Protein AF-A0A7V9GRR6-F1 (afdb_monomer)

Solvent-accessible surface area (backbone atoms only — not comparable to full-atom values): 5306 Å² total; per-residue (Å²): 61,35,46,94,48,97,76,82,37,50,62,49,40,49,66,96,78,74,77,86,54,96,57,49,37,82,77,50,69,56,96,91,39,77,36,34,32,39,56,89,52,52,71,80,49,63,75,40,46,76,46,77,47,79,42,86,27,82,81,53,85,61,96,28,58,48,26,84,71,27,25,40,61,42,58,47,76,41,75,62,72,83,82,85,127

Secondary structure (DSSP, 8-state):
-B---TTTT--B---TT----TTEEEEEEETTEEEEEETTTGGGGTTEEEEEEEEE-TT---SSGGGGGTEEEEEEEEE------

Sequence (85 aa):
MIGNGCCDSTAPFLFSRHMRGPNEEHVGEVAGVPVLLDSQLVPLFGGHEVVIDAKPDPGGDSFSCESELGLRLSLSRLPLVDVKK

Foldseek 3Di:
DQDPDPPNSFFDAADPDDDDDPQWDFDDDDPNHTDIDGVVCVVVLPQWDKDKDKAAQQPDDDPGPCVVVRIGIGIDTHGPDPPDD

Nearest PDB structures (foldseek):
  3hc2-assembly1_A-2  TM=3.061E-01  e=4.174E+00  Gallus gallus
  3r18-assembly1_A-2  TM=3.034E-01  e=5.043E+00  Gallus gallus
  2a9b-assembly1_A  TM=2.823E-01  e=5.043E+00  Gallus gallus

pLDDT: mean 84.44, std 13.01, range [40.03, 96.25]

Mean predicted aligned error: 5.8 Å

Structure (mmCIF, N/CA/C/O backbone):
data_AF-A0A7V9GRR6-F1
#
_entry.id   AF-A0A7V9GRR6-F1
#
loop_
_atom_site.group_PDB
_atom_site.id
_atom_site.type_symbol
_atom_site.label_atom_id
_atom_site.label_alt_id
_atom_site.label_comp_id
_atom_site.label_asym_id
_atom_site.label_entity_id
_atom_site.label_seq_id
_atom_site.pdbx_PDB_ins_code
_atom_site.Cartn_x
_atom_site.Cartn_y
_atom_site.Cartn_z
_atom_site.occupancy
_atom_site.B_iso_or_equiv
_atom_site.auth_seq_id
_atom_site.auth_comp_id
_atom_site.auth_asym_id
_atom_site.auth_atom_id
_atom_site.pdbx_PDB_model_num
ATOM 1 N N . MET A 1 1 ? 4.163 -2.315 3.849 1.00 73.12 1 MET A N 1
ATOM 2 C CA . MET A 1 1 ? 4.128 -1.191 4.801 1.00 73.12 1 MET A CA 1
ATOM 3 C C . MET A 1 1 ? 3.329 -0.063 4.185 1.00 73.12 1 MET A C 1
ATOM 5 O O . MET A 1 1 ? 3.544 0.270 3.026 1.00 73.12 1 MET A O 1
ATOM 9 N N . ILE A 1 2 ? 2.382 0.478 4.935 1.00 76.19 2 ILE A N 1
ATOM 10 C CA . ILE A 1 2 ? 1.678 1.713 4.596 1.00 76.19 2 ILE A CA 1
ATOM 11 C C . ILE A 1 2 ? 2.260 2.772 5.533 1.00 76.19 2 ILE A C 1
ATOM 13 O O . ILE A 1 2 ? 2.198 2.618 6.752 1.00 76.19 2 ILE A O 1
ATOM 17 N N . GLY A 1 3 ? 2.930 3.770 4.964 1.00 65.25 3 GLY A N 1
ATOM 18 C CA . GLY A 1 3 ? 3.774 4.697 5.714 1.00 65.25 3 GLY A CA 1
ATOM 19 C C . GLY A 1 3 ? 3.369 6.151 5.541 1.00 65.25 3 GLY A C 1
ATOM 20 O O . GLY A 1 3 ? 2.608 6.503 4.644 1.00 65.25 3 GLY A O 1
ATOM 21 N N . ASN A 1 4 ? 3.962 6.994 6.381 1.00 58.28 4 ASN A N 1
ATOM 22 C CA . ASN A 1 4 ? 3.580 8.383 6.655 1.00 58.28 4 ASN A CA 1
ATOM 23 C C . ASN A 1 4 ? 4.031 9.362 5.536 1.00 58.28 4 ASN A C 1
ATOM 25 O O . ASN A 1 4 ? 4.388 10.509 5.801 1.00 58.28 4 ASN A O 1
ATOM 29 N N . GLY A 1 5 ? 4.128 8.891 4.287 1.00 56.06 5 GLY A N 1
ATOM 30 C CA . GLY A 1 5 ? 4.692 9.633 3.154 1.00 56.06 5 GLY A CA 1
ATOM 31 C C . GLY A 1 5 ? 3.831 10.816 2.691 1.00 56.06 5 GLY A C 1
ATOM 32 O O . GLY A 1 5 ? 2.621 10.849 2.917 1.00 56.06 5 GLY A O 1
ATOM 33 N N . CYS A 1 6 ? 4.455 11.775 1.989 1.00 51.12 6 CYS A N 1
ATOM 34 C CA . CYS A 1 6 ? 3.871 13.087 1.659 1.00 51.12 6 CYS A CA 1
ATOM 35 C C . CYS A 1 6 ? 2.660 13.073 0.701 1.00 51.12 6 CYS A C 1
ATOM 37 O O . CYS A 1 6 ? 2.035 14.112 0.517 1.00 51.12 6 CYS A O 1
ATOM 39 N N . CYS A 1 7 ? 2.308 11.923 0.120 1.00 50.44 7 CYS A N 1
ATOM 40 C CA . CYS A 1 7 ? 1.177 11.759 -0.802 1.00 50.44 7 CYS A CA 1
ATOM 41 C C . CYS A 1 7 ? -0.047 11.136 -0.100 1.00 50.44 7 CYS A C 1
ATOM 43 O O . CYS A 1 7 ? -0.541 10.090 -0.516 1.00 50.44 7 CYS A O 1
ATOM 45 N N . ASP A 1 8 ? -0.492 11.732 1.007 1.00 54.59 8 ASP A N 1
ATOM 46 C CA . ASP A 1 8 ? -1.612 11.261 1.845 1.00 54.59 8 ASP A CA 1
ATOM 47 C C . ASP A 1 8 ? -1.410 9.893 2.526 1.00 54.59 8 ASP A C 1
ATOM 49 O O . ASP A 1 8 ? -2.364 9.310 3.039 1.00 54.59 8 ASP A O 1
ATOM 53 N N . SER A 1 9 ? -0.176 9.370 2.576 1.00 54.03 9 SER A N 1
ATOM 54 C CA . SER A 1 9 ? 0.151 8.101 3.261 1.00 54.03 9 SER A CA 1
ATOM 55 C C . SER A 1 9 ? -0.648 6.876 2.774 1.00 54.03 9 SER A C 1
ATOM 57 O O . SER A 1 9 ? -0.893 5.941 3.534 1.00 54.03 9 SER A O 1
ATOM 59 N N . THR A 1 10 ? -1.083 6.865 1.506 1.00 61.75 10 THR A N 1
ATOM 60 C CA . THR A 1 10 ? -1.981 5.816 0.978 1.00 61.75 10 THR A CA 1
ATOM 61 C C . THR A 1 10 ? -1.309 4.775 0.091 1.00 61.75 10 THR A C 1
ATOM 63 O O . THR A 1 10 ? -1.837 3.677 -0.026 1.00 61.75 10 THR A O 1
ATOM 66 N N . ALA A 1 11 ? -0.163 5.056 -0.533 1.00 75.06 11 ALA A N 1
ATOM 67 C CA . ALA A 1 11 ? 0.483 4.075 -1.404 1.00 75.06 11 ALA A CA 1
ATOM 68 C C . ALA A 1 11 ? 1.209 3.001 -0.566 1.00 75.06 11 ALA A C 1
ATOM 70 O O . ALA A 1 11 ? 2.120 3.343 0.194 1.00 75.06 11 ALA A O 1
ATOM 71 N N . PRO A 1 12 ? 0.826 1.717 -0.675 1.00 88.38 12 PRO A N 1
ATOM 72 C CA . PRO A 1 12 ? 1.482 0.646 0.058 1.00 88.38 12 PRO A CA 1
ATOM 73 C C . PRO A 1 12 ? 2.827 0.308 -0.600 1.00 88.38 12 PRO A C 1
ATOM 75 O O . PRO A 1 12 ? 2.929 0.255 -1.823 1.00 88.38 12 PRO A O 1
ATOM 78 N N . PHE A 1 13 ? 3.838 0.044 0.224 1.00 90.75 13 PHE A N 1
ATOM 79 C CA . PHE A 1 13 ? 5.156 -0.426 -0.200 1.00 90.75 13 PHE A CA 1
ATOM 80 C C . PHE A 1 13 ? 5.363 -1.895 0.175 1.00 90.75 13 PHE A C 1
ATOM 82 O O . PHE A 1 13 ? 5.099 -2.305 1.312 1.00 90.75 13 PHE A O 1
ATOM 89 N N . LEU A 1 14 ? 5.867 -2.681 -0.768 1.00 92.88 14 LEU A N 1
ATOM 90 C CA . LEU A 1 14 ? 6.272 -4.066 -0.600 1.00 92.88 14 LEU A CA 1
ATOM 91 C C . LEU A 1 14 ? 7.785 -4.147 -0.404 1.00 92.88 14 LEU A C 1
ATOM 93 O O . LEU A 1 14 ? 8.563 -3.569 -1.157 1.00 92.88 14 LEU A O 1
ATOM 97 N N . PHE A 1 15 ? 8.190 -4.927 0.590 1.00 92.75 15 PHE A N 1
ATOM 98 C CA . PHE A 1 15 ? 9.585 -5.157 0.934 1.00 92.75 15 PHE A CA 1
ATOM 99 C C . PHE A 1 15 ? 9.815 -6.659 1.107 1.00 92.75 15 PHE A C 1
ATOM 101 O O . PHE A 1 15 ? 9.026 -7.331 1.769 1.00 92.75 15 PHE A O 1
ATOM 108 N N . SER A 1 16 ? 10.913 -7.189 0.568 1.00 89.38 16 SER A N 1
ATOM 109 C CA . SER A 1 16 ? 11.232 -8.624 0.649 1.00 89.38 16 SER A CA 1
ATOM 110 C C . SER A 1 16 ? 11.715 -9.077 2.034 1.00 89.38 16 SER A C 1
ATOM 112 O O . SER A 1 16 ? 11.605 -10.256 2.371 1.00 89.38 16 SER A O 1
ATOM 114 N N . ARG A 1 17 ? 12.266 -8.158 2.842 1.00 88.62 17 ARG A N 1
ATOM 115 C CA . ARG A 1 17 ? 12.831 -8.425 4.180 1.00 88.62 17 ARG A CA 1
ATOM 116 C C . ARG A 1 17 ? 12.663 -7.237 5.127 1.00 88.62 17 ARG A C 1
ATOM 118 O O . ARG A 1 17 ? 13.629 -6.757 5.717 1.00 88.62 17 ARG A O 1
ATOM 125 N N . HIS A 1 18 ? 11.438 -6.732 5.239 1.00 90.38 18 HIS A N 1
ATOM 126 C CA . HIS A 1 18 ? 11.155 -5.620 6.146 1.00 90.38 18 HIS A CA 1
ATOM 127 C C . HIS A 1 18 ? 11.424 -6.011 7.598 1.00 90.38 18 HIS A C 1
ATOM 129 O O . HIS A 1 18 ? 10.899 -7.014 8.084 1.00 90.38 18 HIS A O 1
ATOM 135 N N . MET A 1 19 ? 12.206 -5.198 8.302 1.00 88.62 19 MET A N 1
ATOM 136 C CA . MET A 1 19 ? 12.341 -5.313 9.749 1.00 88.62 19 MET A CA 1
ATOM 137 C C . MET A 1 19 ? 11.326 -4.390 10.401 1.00 88.62 19 MET A C 1
ATOM 139 O O . MET A 1 19 ? 11.415 -3.173 10.253 1.00 88.62 19 MET A O 1
ATOM 143 N N . ARG A 1 20 ? 10.373 -4.985 11.123 1.00 87.75 20 ARG A N 1
ATOM 144 C CA . ARG A 1 20 ? 9.310 -4.241 11.794 1.00 87.75 20 ARG A CA 1
ATOM 145 C C . ARG A 1 20 ? 9.898 -3.262 12.815 1.00 87.75 20 ARG A C 1
ATOM 147 O O . ARG A 1 20 ? 10.635 -3.667 13.715 1.00 87.75 20 ARG A O 1
ATOM 154 N N . GLY A 1 21 ? 9.545 -1.990 12.678 1.00 88.12 21 GLY A N 1
ATOM 155 C CA . GLY A 1 21 ? 9.862 -0.934 13.631 1.00 88.12 21 GLY A CA 1
ATOM 156 C C . GLY A 1 21 ? 8.976 -0.990 14.885 1.00 88.12 21 GLY A C 1
ATOM 157 O O . GLY A 1 21 ? 7.917 -1.618 14.878 1.00 88.12 21 GLY A O 1
ATOM 158 N N . PRO A 1 22 ? 9.364 -0.301 15.972 1.00 90.44 22 PRO A N 1
ATOM 159 C CA . PRO A 1 22 ? 8.645 -0.353 17.250 1.00 90.44 22 PRO A CA 1
ATOM 160 C C . PRO A 1 22 ? 7.217 0.211 17.186 1.00 90.44 22 PRO A C 1
ATOM 162 O O . PRO A 1 22 ? 6.379 -0.185 17.988 1.00 90.44 22 PRO A O 1
ATOM 165 N N . ASN A 1 23 ? 6.941 1.104 16.231 1.00 90.31 23 ASN A N 1
ATOM 166 C CA . ASN A 1 23 ? 5.649 1.778 16.083 1.00 90.31 23 ASN A CA 1
ATOM 167 C C . ASN A 1 23 ? 4.797 1.212 14.942 1.00 90.31 23 ASN A C 1
ATOM 169 O O . ASN A 1 23 ? 3.734 1.746 14.655 1.00 90.31 23 ASN A O 1
ATOM 173 N N . GLU A 1 24 ? 5.247 0.157 14.268 1.00 91.38 24 GLU A N 1
ATOM 174 C CA . GLU A 1 24 ? 4.449 -0.486 13.227 1.00 91.38 24 GLU A CA 1
ATOM 175 C C . GLU A 1 24 ? 3.544 -1.543 13.853 1.00 91.38 24 GLU A C 1
ATOM 1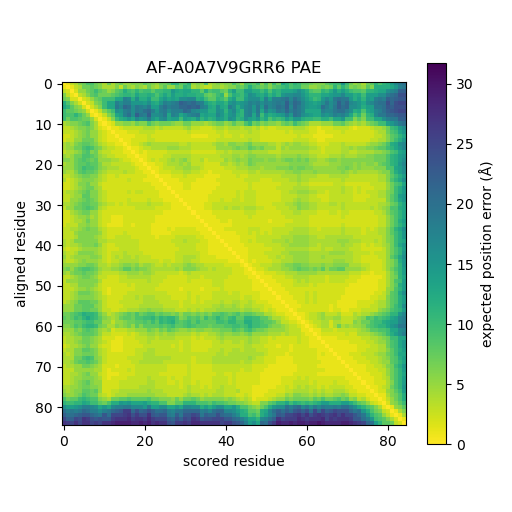77 O O . GLU A 1 24 ? 3.973 -2.288 14.733 1.00 91.38 24 GLU A O 1
ATOM 182 N N . GLU A 1 25 ? 2.314 -1.663 13.374 1.00 92.25 25 GLU A N 1
ATOM 183 C CA . GLU A 1 25 ? 1.320 -2.659 13.757 1.00 92.25 25 GLU A CA 1
ATOM 184 C C . GLU A 1 25 ? 1.023 -3.607 12.601 1.00 92.25 25 GLU A C 1
ATOM 186 O O . GLU A 1 25 ? 0.969 -3.201 11.442 1.00 92.25 25 GLU A O 1
ATOM 191 N N . HIS A 1 26 ? 0.827 -4.886 12.922 1.00 93.94 26 HIS A N 1
ATOM 192 C CA . HIS A 1 26 ? 0.336 -5.869 11.963 1.00 93.94 26 H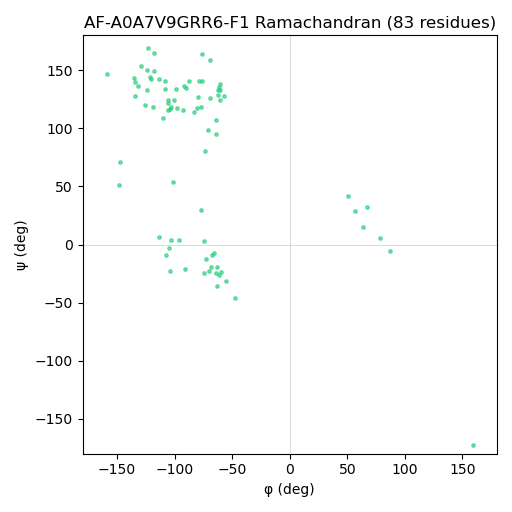IS A CA 1
ATOM 193 C C . HIS A 1 26 ? -1.185 -5.775 11.902 1.00 93.94 26 HIS A C 1
ATOM 195 O O . HIS A 1 26 ? -1.855 -6.065 12.891 1.00 93.94 26 HIS A O 1
ATOM 201 N N . VAL A 1 27 ? -1.709 -5.359 10.750 1.00 92.38 27 VAL A N 1
ATOM 202 C CA . VAL A 1 27 ? -3.139 -5.051 10.573 1.00 92.38 27 VAL A CA 1
ATOM 203 C C . VAL A 1 27 ? -3.882 -6.090 9.737 1.00 92.38 27 VAL A C 1
ATOM 205 O O . VAL A 1 27 ? -5.106 -6.054 9.657 1.00 92.38 27 VAL A O 1
ATOM 208 N N . GLY A 1 28 ? -3.162 -7.028 9.125 1.00 92.31 28 GLY A N 1
ATOM 209 C CA . GLY A 1 28 ? -3.744 -8.099 8.330 1.00 92.31 28 GLY A CA 1
ATOM 210 C C . GLY A 1 28 ? -2.742 -8.699 7.357 1.00 92.31 28 GLY A C 1
ATOM 211 O O . GLY A 1 28 ? -1.562 -8.359 7.365 1.00 92.31 28 GLY A O 1
ATOM 212 N N . GLU A 1 29 ? -3.233 -9.569 6.485 1.00 94.19 29 GLU A N 1
ATOM 213 C CA . GLU A 1 29 ? -2.423 -10.308 5.525 1.00 94.19 29 GLU A CA 1
ATOM 214 C C . GLU A 1 29 ? -3.086 -10.271 4.146 1.00 94.19 29 GLU A C 1
ATOM 216 O O . GLU A 1 29 ? -4.306 -10.388 4.033 1.00 94.19 29 GLU A O 1
ATOM 221 N N . VAL A 1 30 ? -2.281 -10.122 3.093 1.00 91.88 30 VAL A N 1
ATOM 222 C CA . VAL A 1 30 ? -2.733 -10.220 1.700 1.00 91.88 30 VAL A CA 1
ATOM 223 C C . VAL A 1 30 ? -1.860 -11.244 0.993 1.00 91.88 30 VAL A C 1
ATOM 225 O O . VAL A 1 30 ? -0.645 -11.083 0.925 1.00 91.88 30 VAL A O 1
ATOM 228 N N . ALA A 1 31 ? -2.478 -12.304 0.470 1.00 89.94 31 ALA A N 1
ATOM 229 C CA . ALA A 1 31 ? -1.798 -13.361 -0.282 1.00 89.94 31 ALA A CA 1
ATOM 230 C C . ALA A 1 31 ? -0.552 -13.951 0.425 1.00 89.94 31 ALA A C 1
ATOM 232 O O . ALA A 1 31 ? 0.473 -14.177 -0.217 1.00 89.94 31 ALA A O 1
ATOM 233 N N . GLY A 1 32 ? -0.608 -14.191 1.742 1.00 92.25 32 GLY A N 1
ATOM 234 C CA 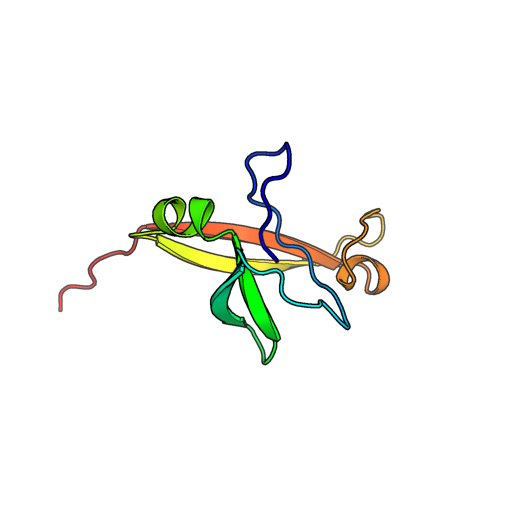. GLY A 1 32 ? 0.544 -14.708 2.494 1.00 92.25 32 GLY A CA 1
ATOM 235 C C . GLY A 1 32 ? 1.508 -13.637 3.012 1.00 92.25 32 GLY A C 1
ATOM 236 O O . GLY A 1 32 ? 2.469 -13.970 3.704 1.00 92.25 32 GLY A O 1
ATOM 237 N N . VAL A 1 33 ? 1.301 -12.362 2.660 1.00 92.81 33 VAL A N 1
ATOM 238 C CA . VAL A 1 33 ? 2.223 -11.262 2.971 1.00 92.81 33 VAL A CA 1
ATOM 239 C C . VAL A 1 33 ? 1.656 -10.378 4.089 1.00 92.81 33 VAL A C 1
ATOM 241 O O . VAL A 1 33 ? 0.559 -9.831 3.930 1.00 92.81 33 VAL A O 1
ATOM 244 N N . PRO A 1 34 ? 2.394 -10.176 5.199 1.00 94.44 34 PRO A N 1
ATOM 245 C CA . PRO A 1 34 ? 1.966 -9.298 6.283 1.00 94.44 34 PRO A CA 1
ATOM 246 C C . PRO A 1 34 ? 1.823 -7.841 5.839 1.00 94.44 34 PRO A C 1
ATOM 248 O O . PRO A 1 34 ? 2.735 -7.251 5.248 1.00 94.44 34 PRO A O 1
ATOM 251 N N . VAL A 1 35 ? 0.705 -7.224 6.208 1.00 93.00 35 VAL A N 1
ATOM 252 C CA . VAL A 1 35 ? 0.461 -5.793 6.039 1.00 93.00 35 VAL A CA 1
ATOM 253 C C . VAL A 1 35 ? 0.760 -5.091 7.355 1.00 93.00 35 VAL A C 1
ATOM 255 O O . VAL A 1 35 ? 0.125 -5.334 8.382 1.00 93.00 35 VAL A O 1
ATOM 258 N N . LEU A 1 36 ? 1.754 -4.209 7.307 1.00 93.25 36 LEU A N 1
ATOM 259 C CA . LEU A 1 36 ? 2.170 -3.383 8.433 1.00 93.25 36 LEU A CA 1
ATOM 260 C C . LEU A 1 36 ? 1.773 -1.925 8.199 1.00 93.25 36 LEU A C 1
ATOM 262 O O . LEU A 1 36 ? 1.918 -1.424 7.077 1.00 93.25 36 LEU A O 1
ATOM 266 N N . LEU A 1 37 ? 1.323 -1.259 9.255 1.00 90.56 37 LEU A N 1
ATOM 267 C CA . LEU A 1 37 ? 0.903 0.141 9.258 1.00 90.56 37 LEU A CA 1
ATOM 268 C C . LEU A 1 37 ? 1.488 0.845 10.487 1.00 90.56 37 LEU A C 1
ATOM 270 O O . LEU A 1 37 ? 1.577 0.235 11.546 1.00 90.56 37 LEU A O 1
ATOM 274 N N . ASP A 1 38 ? 1.883 2.111 10.375 1.00 88.94 38 ASP A N 1
ATOM 275 C CA . ASP A 1 38 ? 2.243 2.913 11.553 1.00 88.94 38 ASP A CA 1
ATOM 276 C C . ASP A 1 38 ? 1.037 3.024 12.509 1.00 88.94 38 ASP A C 1
ATOM 278 O O . ASP A 1 38 ? -0.085 3.302 12.075 1.00 88.94 38 ASP A O 1
ATOM 282 N N . SER A 1 39 ? 1.249 2.797 13.807 1.00 89.81 39 SER A N 1
ATOM 283 C CA . SER A 1 39 ? 0.193 2.786 14.829 1.00 89.81 39 SER A CA 1
ATOM 284 C C . SER A 1 39 ? -0.624 4.079 14.862 1.00 89.81 39 SER A C 1
ATOM 286 O O . SER A 1 39 ? -1.829 4.049 15.116 1.00 89.81 39 SER A O 1
ATOM 288 N N . GLN A 1 40 ? -0.013 5.221 14.527 1.00 87.38 40 GLN A N 1
ATOM 289 C CA . GLN A 1 40 ? -0.700 6.512 14.471 1.00 87.38 40 GLN A CA 1
ATOM 290 C C . GLN A 1 40 ? -1.683 6.605 13.297 1.00 87.38 40 GLN A C 1
ATOM 292 O O . GLN A 1 40 ? -2.622 7.402 13.342 1.00 87.38 40 GLN A O 1
ATOM 297 N N . LEU A 1 41 ? -1.486 5.795 12.253 1.00 86.25 41 LEU A N 1
ATOM 298 C CA . LEU A 1 41 ? -2.339 5.760 11.069 1.00 86.25 41 LEU A CA 1
ATOM 299 C C . LEU A 1 41 ? -3.476 4.744 11.190 1.00 86.25 41 LEU A C 1
ATOM 301 O O . LEU A 1 41 ? -4.479 4.912 10.502 1.00 86.25 41 LEU A O 1
ATOM 305 N N . VAL A 1 42 ? -3.375 3.735 12.066 1.00 88.38 42 VAL A N 1
ATOM 306 C CA . VAL A 1 42 ? -4.410 2.694 12.257 1.00 88.38 42 VAL A CA 1
ATOM 307 C C . VAL A 1 42 ? -5.825 3.278 12.401 1.00 88.38 42 VAL A C 1
ATOM 309 O O . VAL A 1 42 ? -6.723 2.819 11.687 1.00 88.38 42 VAL A O 1
ATOM 312 N N . PRO A 1 43 ? -6.066 4.334 13.209 1.00 89.06 43 PRO A N 1
ATOM 313 C CA . PRO A 1 43 ? -7.404 4.911 13.340 1.00 89.06 43 PRO A CA 1
ATOM 314 C C . PRO A 1 43 ? -7.985 5.473 12.032 1.00 89.06 43 PRO A C 1
ATOM 316 O O . PRO A 1 43 ? -9.203 5.499 11.878 1.00 89.06 43 PRO A O 1
ATOM 319 N N . LEU A 1 44 ? -7.147 5.885 11.069 1.00 85.38 44 LEU A N 1
ATOM 320 C CA . LEU A 1 44 ? -7.581 6.452 9.780 1.00 85.38 44 LEU A CA 1
ATOM 321 C C . LEU A 1 44 ? -8.178 5.414 8.819 1.00 85.38 44 LEU A C 1
ATOM 323 O O . LEU A 1 44 ? -8.752 5.784 7.790 1.00 85.38 44 LEU A O 1
ATOM 327 N N . PHE A 1 45 ? -8.017 4.127 9.127 1.00 85.56 45 PHE A N 1
ATOM 328 C CA . PHE A 1 45 ? -8.573 3.016 8.355 1.00 85.56 45 PHE A CA 1
ATOM 329 C C . PHE A 1 45 ? -9.787 2.375 9.045 1.00 85.56 45 PHE A C 1
ATOM 331 O O . PHE A 1 45 ? -10.424 1.495 8.469 1.00 85.56 45 PHE A O 1
ATOM 338 N N . GLY A 1 46 ? -10.149 2.827 10.251 1.00 87.19 46 GLY A N 1
ATOM 339 C CA . GLY A 1 46 ? -11.330 2.340 10.960 1.00 87.19 46 GLY A CA 1
ATOM 340 C C . GLY A 1 46 ? -12.620 2.590 10.172 1.00 87.19 46 GLY A C 1
ATOM 341 O O . GLY A 1 46 ? -12.804 3.656 9.592 1.00 87.19 46 GLY A O 1
ATOM 342 N N . GLY A 1 47 ? -13.523 1.607 10.148 1.00 86.94 47 GLY A N 1
ATOM 343 C CA . GLY A 1 47 ? -14.795 1.715 9.418 1.00 86.94 47 GLY A CA 1
ATOM 344 C C . GLY A 1 47 ? -14.689 1.494 7.904 1.00 86.94 47 GLY A C 1
ATOM 345 O O . GLY A 1 47 ? -15.691 1.637 7.198 1.00 86.94 47 GLY A O 1
ATOM 346 N N . HIS A 1 48 ? -13.507 1.123 7.406 1.00 89.31 48 HIS A N 1
ATOM 347 C CA . HIS A 1 48 ? -13.263 0.854 5.995 1.00 89.31 48 HIS A CA 1
ATOM 348 C C . HIS A 1 48 ? -12.783 -0.578 5.760 1.00 89.31 48 HIS A C 1
ATOM 350 O O . HIS A 1 48 ? -11.980 -1.114 6.520 1.00 89.31 48 HIS A O 1
ATOM 356 N N . GLU A 1 49 ? -13.232 -1.170 4.659 1.00 90.44 49 GLU A N 1
ATOM 357 C CA . GLU A 1 49 ? -12.522 -2.275 4.031 1.00 90.44 49 GLU A CA 1
ATOM 358 C C . GLU A 1 49 ? -11.363 -1.691 3.217 1.00 90.44 49 GLU A C 1
ATOM 360 O O . GLU A 1 49 ? -11.541 -0.774 2.409 1.00 90.44 49 GLU A O 1
ATOM 365 N N . VAL A 1 50 ? -10.157 -2.198 3.456 1.00 89.62 50 VAL A N 1
ATOM 366 C CA . VAL A 1 50 ? -8.943 -1.728 2.789 1.00 89.62 50 VAL A CA 1
ATOM 367 C C . VAL A 1 50 ? -8.548 -2.745 1.736 1.00 89.62 50 VAL A C 1
ATOM 369 O O . VAL A 1 50 ? -8.214 -3.882 2.056 1.00 89.62 50 VAL A O 1
ATOM 372 N N . VAL A 1 51 ? -8.563 -2.318 0.478 1.00 91.56 51 VAL A N 1
ATOM 373 C CA . VAL A 1 51 ? -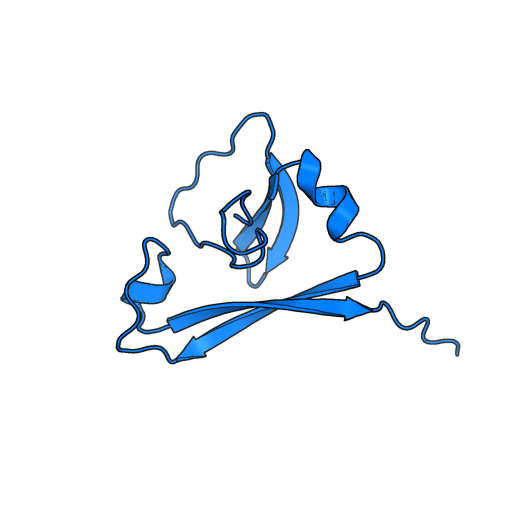8.209 -3.159 -0.666 1.00 91.56 51 VAL A CA 1
ATOM 374 C C . VAL A 1 51 ? -6.840 -2.738 -1.174 1.00 91.56 51 VAL A C 1
ATOM 376 O O . VAL A 1 51 ? -6.655 -1.581 -1.555 1.00 91.56 51 VAL A O 1
ATOM 379 N N . ILE A 1 52 ? -5.897 -3.679 -1.196 1.00 92.00 52 ILE A N 1
ATOM 380 C CA . ILE A 1 52 ? -4.611 -3.530 -1.881 1.00 92.00 52 ILE A CA 1
ATOM 381 C C . ILE A 1 52 ? -4.703 -4.281 -3.206 1.00 92.00 52 ILE A C 1
ATOM 383 O O . ILE A 1 52 ? -5.001 -5.473 -3.221 1.00 92.00 52 ILE A O 1
ATOM 387 N N . ASP A 1 53 ? -4.440 -3.580 -4.302 1.00 92.31 53 ASP A N 1
ATOM 388 C CA . ASP A 1 53 ? -4.496 -4.124 -5.659 1.00 92.31 53 ASP A CA 1
ATOM 389 C C . ASP A 1 53 ? -3.160 -3.911 -6.378 1.00 92.31 53 ASP A C 1
ATOM 391 O O . ASP A 1 53 ? -2.465 -2.927 -6.110 1.00 92.31 53 ASP A O 1
ATOM 395 N N . ALA A 1 54 ? -2.816 -4.812 -7.298 1.00 92.94 54 ALA A N 1
ATOM 396 C CA . ALA A 1 54 ? -1.578 -4.797 -8.071 1.00 92.94 54 ALA A CA 1
ATOM 397 C C . ALA A 1 54 ? -1.896 -4.670 -9.563 1.00 92.94 54 ALA A C 1
ATOM 399 O O . ALA A 1 54 ? -2.534 -5.541 -10.155 1.00 92.94 54 ALA A O 1
ATOM 400 N N . LYS A 1 55 ? -1.435 -3.585 -10.188 1.00 93.81 55 LYS A N 1
ATOM 401 C CA . LYS A 1 55 ? -1.734 -3.273 -11.594 1.00 93.81 55 LYS A CA 1
ATOM 402 C C . LYS A 1 55 ? -0.459 -3.236 -12.430 1.00 93.81 55 LYS A C 1
ATOM 404 O O . LYS A 1 55 ? 0.575 -2.859 -11.887 1.00 93.81 55 LYS A O 1
ATOM 409 N N . PRO A 1 56 ? -0.511 -3.581 -13.730 1.00 96.25 56 PRO A N 1
ATOM 410 C CA . PRO A 1 56 ? 0.632 -3.416 -14.622 1.00 96.25 56 PRO A CA 1
ATOM 411 C C . PRO A 1 56 ? 1.119 -1.965 -14.659 1.00 96.25 56 PRO A C 1
ATOM 413 O O . PRO A 1 56 ? 0.334 -1.052 -14.916 1.00 96.25 56 PRO A O 1
ATOM 416 N N . ASP A 1 57 ? 2.415 -1.780 -14.435 1.00 93.88 57 ASP A N 1
ATOM 417 C CA . ASP A 1 57 ? 3.126 -0.507 -14.547 1.00 93.88 57 ASP A CA 1
ATOM 418 C C . ASP A 1 57 ? 4.573 -0.756 -15.024 1.00 93.88 57 ASP A C 1
ATOM 420 O O . ASP A 1 57 ? 5.528 -0.644 -14.257 1.00 93.88 57 ASP A O 1
ATOM 424 N N . PRO A 1 58 ? 4.769 -1.150 -16.298 1.00 88.12 58 PRO A N 1
ATOM 425 C CA . PRO A 1 58 ? 6.078 -1.560 -16.815 1.00 88.12 58 PRO A CA 1
ATOM 426 C C . PRO A 1 58 ? 7.109 -0.420 -16.896 1.00 88.12 58 PRO A C 1
ATOM 428 O O . PRO A 1 58 ? 8.272 -0.682 -17.192 1.00 88.12 58 PRO A O 1
ATOM 431 N N . GLY A 1 59 ? 6.692 0.832 -16.686 1.00 89.00 59 GLY A N 1
ATOM 432 C CA . GLY A 1 59 ? 7.566 2.008 -16.648 1.00 89.00 59 GLY A CA 1
ATOM 433 C C . GLY A 1 59 ? 7.644 2.672 -15.272 1.00 89.00 59 GLY A C 1
ATOM 434 O O . GLY A 1 59 ? 8.220 3.754 -15.165 1.00 89.00 59 GLY A O 1
ATOM 435 N N . GLY A 1 60 ? 7.036 2.068 -14.248 1.00 83.38 60 GLY A N 1
ATOM 436 C CA . GLY A 1 60 ? 7.001 2.611 -12.898 1.00 83.38 60 GLY A CA 1
ATOM 437 C C . GLY A 1 60 ? 8.373 2.566 -12.236 1.00 83.38 60 GLY A C 1
ATOM 438 O O . GLY A 1 60 ? 8.984 1.506 -12.132 1.00 83.38 60 GLY A O 1
ATOM 439 N N . ASP A 1 61 ? 8.836 3.712 -11.742 1.00 82.25 61 ASP A N 1
ATOM 440 C CA . ASP A 1 61 ? 10.028 3.806 -10.899 1.00 82.25 61 ASP A CA 1
ATOM 441 C C . ASP A 1 61 ? 9.601 3.985 -9.435 1.00 82.25 61 ASP A C 1
ATOM 443 O O . ASP A 1 61 ? 8.876 4.923 -9.081 1.00 82.25 61 ASP A O 1
ATOM 447 N N . SER A 1 62 ? 9.966 3.023 -8.590 1.00 85.12 62 SER A N 1
ATOM 448 C CA . SER A 1 62 ? 9.567 2.958 -7.184 1.00 85.12 62 SER A CA 1
ATOM 449 C C . SER A 1 62 ? 10.535 2.084 -6.392 1.00 85.12 62 SER A C 1
ATOM 451 O O . SER A 1 62 ? 10.993 1.053 -6.880 1.00 85.12 62 SER A O 1
ATOM 453 N N . PHE A 1 63 ? 10.760 2.438 -5.123 1.00 86.19 63 PHE A N 1
ATOM 454 C CA . PHE A 1 63 ? 11.533 1.645 -4.154 1.00 86.19 63 PHE A CA 1
ATOM 455 C C . PHE A 1 63 ? 10.797 0.398 -3.630 1.00 86.19 63 PHE A C 1
ATOM 457 O O . PHE A 1 63 ? 11.279 -0.281 -2.726 1.00 86.19 63 PHE A O 1
ATOM 464 N N . SER A 1 64 ? 9.602 0.136 -4.148 1.00 90.56 64 SER A N 1
ATOM 465 C CA . SER A 1 64 ? 8.751 -0.977 -3.751 1.00 90.56 64 SER A CA 1
ATOM 466 C C . SER A 1 64 ? 9.041 -2.213 -4.601 1.00 90.56 64 SER A C 1
ATOM 468 O O . SER A 1 64 ? 9.134 -2.093 -5.816 1.00 90.56 64 SER A O 1
ATOM 470 N N . CYS A 1 65 ? 9.162 -3.400 -3.997 1.00 93.50 65 CYS A N 1
ATOM 471 C CA . CYS A 1 65 ? 9.620 -4.606 -4.703 1.00 93.50 65 CYS A CA 1
ATOM 472 C C . CYS A 1 65 ? 8.747 -5.030 -5.898 1.00 93.50 65 CYS A C 1
ATOM 474 O O . CYS A 1 65 ? 9.238 -5.732 -6.777 1.00 93.50 65 CYS A O 1
ATOM 476 N N . GLU A 1 66 ? 7.465 -4.655 -5.956 1.00 91.88 66 GLU A N 1
ATOM 477 C CA . GLU A 1 66 ? 6.621 -4.992 -7.107 1.00 91.88 66 GLU A CA 1
ATOM 478 C C . GLU A 1 66 ? 7.034 -4.262 -8.395 1.00 91.88 66 GLU A C 1
ATOM 480 O O . GLU A 1 66 ? 6.681 -4.728 -9.479 1.00 91.88 66 GLU A O 1
ATOM 485 N N . SER A 1 67 ? 7.788 -3.158 -8.302 1.00 92.62 67 SER A N 1
ATOM 486 C CA . SER A 1 67 ? 8.253 -2.413 -9.480 1.00 92.62 67 SER A CA 1
ATOM 487 C C . SER A 1 67 ? 9.191 -3.256 -10.347 1.00 92.62 67 SER A C 1
ATOM 489 O O . SER A 1 67 ? 9.084 -3.236 -11.571 1.00 92.62 67 SER A O 1
ATOM 491 N N . GLU A 1 68 ? 10.021 -4.105 -9.730 1.00 91.75 68 GLU A N 1
ATOM 492 C CA . GLU A 1 68 ? 10.890 -5.070 -10.424 1.00 91.75 68 GLU A CA 1
ATOM 493 C C . GLU A 1 68 ? 10.093 -6.115 -11.226 1.00 91.75 68 GLU A C 1
A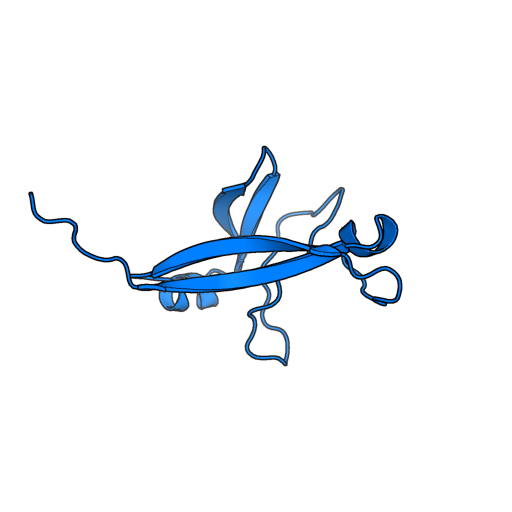TOM 495 O O . GLU A 1 68 ? 10.624 -6.747 -12.140 1.00 91.75 68 GLU A O 1
ATOM 500 N N . LEU A 1 69 ? 8.807 -6.286 -10.905 1.00 92.31 69 LEU A N 1
ATOM 501 C CA . LEU A 1 69 ? 7.876 -7.171 -11.604 1.00 92.31 69 LEU A CA 1
ATOM 502 C C . LEU A 1 69 ? 7.029 -6.426 -12.651 1.00 92.31 69 LEU A C 1
ATOM 504 O O . LEU A 1 69 ? 6.138 -7.028 -13.251 1.00 92.31 69 LEU A O 1
ATOM 508 N N . GLY A 1 70 ? 7.281 -5.130 -12.868 1.00 94.88 70 GLY A N 1
ATOM 509 C 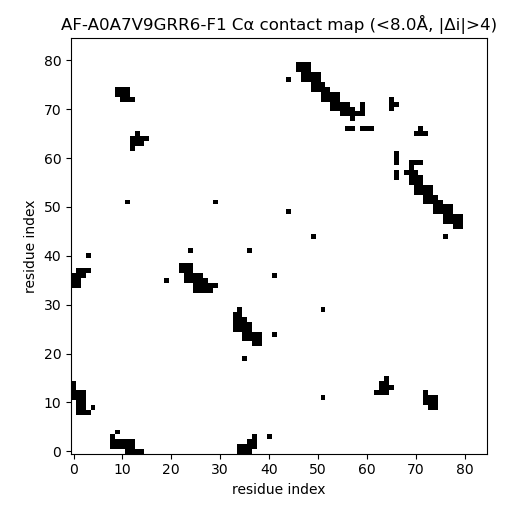CA . GLY A 1 70 ? 6.483 -4.281 -13.754 1.00 94.88 70 GLY A CA 1
ATOM 510 C C . GLY A 1 70 ? 5.064 -4.056 -13.235 1.00 94.88 70 GLY A C 1
ATOM 511 O O . GLY A 1 70 ? 4.123 -3.979 -14.029 1.00 94.88 70 GLY A O 1
ATOM 512 N N . LEU A 1 71 ? 4.894 -4.013 -11.911 1.00 94.81 71 LEU A N 1
ATOM 513 C CA . LEU A 1 71 ? 3.620 -3.786 -11.239 1.00 94.81 71 LEU A CA 1
ATOM 514 C C . LEU A 1 71 ? 3.662 -2.504 -10.401 1.00 94.81 71 LEU A C 1
ATOM 516 O O . LEU A 1 71 ? 4.722 -1.977 -10.072 1.00 94.81 71 LEU A O 1
ATOM 520 N N . ARG A 1 72 ? 2.478 -2.038 -10.006 1.00 92.75 72 ARG A N 1
ATOM 521 C CA . ARG A 1 72 ? 2.281 -0.972 -9.027 1.00 92.75 72 ARG A CA 1
ATOM 522 C C . ARG A 1 72 ? 1.202 -1.371 -8.040 1.00 92.75 72 ARG A C 1
ATOM 524 O O . ARG A 1 72 ? 0.085 -1.708 -8.449 1.00 92.75 72 ARG A O 1
ATOM 531 N N . LEU A 1 73 ? 1.510 -1.275 -6.748 1.00 92.06 73 LEU A N 1
ATOM 532 C CA . LEU A 1 73 ? 0.481 -1.416 -5.729 1.00 92.06 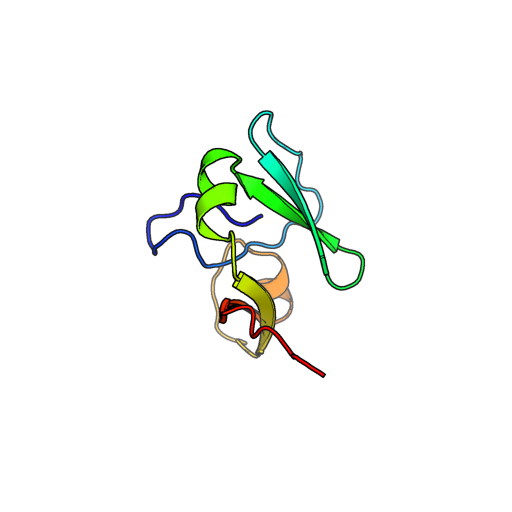73 LEU A CA 1
ATOM 533 C C . LEU A 1 73 ? -0.338 -0.132 -5.578 1.00 92.06 73 LEU A C 1
ATOM 535 O O . LEU A 1 73 ? 0.175 0.991 -5.603 1.00 92.06 73 LEU A O 1
ATOM 539 N N . SER A 1 74 ? -1.638 -0.317 -5.385 1.00 89.56 74 SER A N 1
ATOM 540 C CA . SER A 1 74 ? -2.597 0.735 -5.067 1.00 89.56 74 SER A CA 1
ATOM 541 C C . SER A 1 74 ? -3.415 0.342 -3.846 1.00 89.56 74 SER A C 1
ATOM 543 O O . SER A 1 74 ? -3.586 -0.843 -3.566 1.00 89.56 74 SER A O 1
ATOM 545 N N . LEU A 1 75 ? -3.918 1.339 -3.124 1.00 89.56 75 LEU A N 1
ATOM 546 C CA . LEU A 1 75 ? -4.782 1.141 -1.970 1.00 89.56 75 LEU A CA 1
ATOM 547 C C . LEU A 1 75 ? -6.086 1.895 -2.183 1.00 89.56 75 LEU A C 1
ATOM 549 O O . LEU A 1 75 ? -6.086 3.072 -2.540 1.00 89.56 75 LEU A O 1
ATOM 553 N N . SER A 1 76 ? -7.195 1.216 -1.923 1.00 89.12 76 SER A N 1
ATOM 554 C CA . SER A 1 76 ? -8.526 1.813 -1.860 1.00 89.12 76 SER A CA 1
ATOM 555 C C . SER A 1 76 ? -9.139 1.570 -0.489 1.00 89.12 76 SER A C 1
ATOM 557 O O . SER A 1 76 ? -8.937 0.521 0.116 1.00 89.12 76 SER A O 1
ATOM 559 N N . ARG A 1 77 ? -9.901 2.550 -0.001 1.00 88.38 77 ARG A N 1
ATOM 560 C CA . ARG A 1 77 ? -10.705 2.433 1.220 1.00 88.38 77 ARG A CA 1
ATOM 561 C C . ARG A 1 77 ? -12.167 2.417 0.817 1.00 88.38 77 ARG A C 1
ATOM 563 O O . ARG A 1 77 ? -12.694 3.435 0.371 1.00 88.38 77 ARG A O 1
ATOM 570 N N . LEU A 1 78 ? -12.800 1.263 0.944 1.00 88.50 78 LEU A N 1
ATOM 571 C CA . LEU A 1 78 ? -14.226 1.102 0.717 1.00 88.50 78 LEU A CA 1
ATOM 572 C C . LEU A 1 78 ? -14.945 1.302 2.055 1.00 88.50 78 LEU A C 1
ATOM 574 O O . LEU A 1 78 ? -14.458 0.831 3.080 1.00 88.50 78 LEU A O 1
ATOM 578 N N . PRO A 1 79 ? -16.064 2.037 2.111 1.00 84.69 79 PRO A N 1
ATOM 579 C CA . PRO A 1 79 ? -16.858 2.094 3.332 1.00 84.69 79 PRO A CA 1
ATOM 580 C C . PRO A 1 79 ? -17.362 0.687 3.671 1.00 84.69 79 PRO A C 1
ATOM 582 O O . PRO A 1 79 ? -17.852 -0.013 2.784 1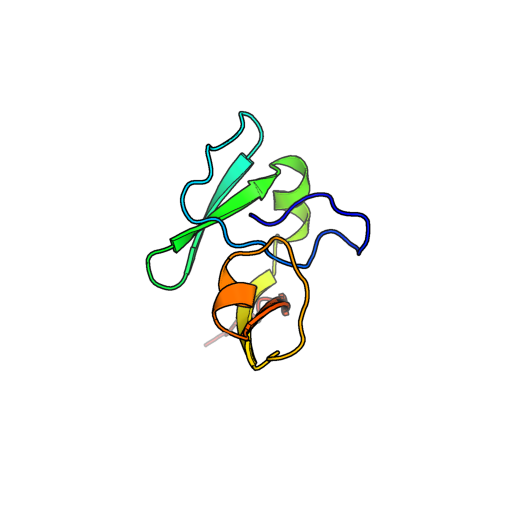.00 84.69 79 PRO A O 1
ATOM 585 N N . LEU A 1 80 ? -17.271 0.281 4.941 1.00 81.81 80 LEU A N 1
ATOM 586 C CA . LEU A 1 80 ? -17.924 -0.949 5.385 1.00 81.81 80 LEU A CA 1
ATOM 587 C C . LEU A 1 80 ? -19.437 -0.772 5.230 1.00 81.81 80 LEU A C 1
ATOM 589 O O . LEU A 1 80 ? -20.073 -0.017 5.966 1.00 81.81 80 LEU A O 1
ATOM 593 N N . VAL A 1 81 ? -20.013 -1.439 4.234 1.00 72.00 81 VAL A N 1
ATOM 594 C CA . VAL A 1 81 ? -21.462 -1.520 4.067 1.00 72.00 81 VAL A CA 1
ATOM 595 C C . VAL A 1 81 ? -21.979 -2.596 5.010 1.00 72.00 81 VAL A C 1
ATOM 597 O O . VAL A 1 81 ? -21.629 -3.766 4.884 1.00 72.00 81 VAL A O 1
ATOM 600 N N . ASP A 1 82 ? -22.817 -2.194 5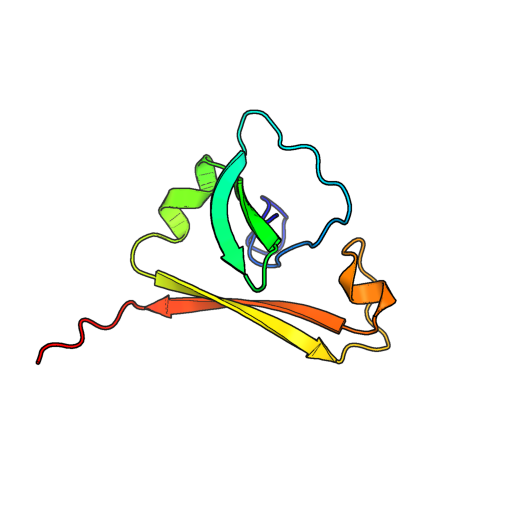.964 1.00 61.84 82 ASP A N 1
ATOM 601 C CA . ASP A 1 82 ? -23.557 -3.107 6.832 1.00 61.84 82 ASP A CA 1
ATOM 602 C C . ASP A 1 82 ? -24.518 -3.917 5.947 1.00 61.84 82 ASP A C 1
ATOM 604 O O . ASP A 1 82 ? -25.602 -3.450 5.581 1.00 61.84 82 ASP A O 1
ATOM 608 N N . VAL A 1 83 ? -24.107 -5.116 5.524 1.00 55.62 83 VAL A N 1
ATOM 609 C CA . VAL A 1 83 ? -24.992 -6.030 4.795 1.00 55.62 83 VAL A CA 1
ATOM 610 C C . VAL A 1 83 ? -25.978 -6.617 5.804 1.00 55.62 83 VAL A C 1
ATOM 612 O O . VAL A 1 83 ? -25.821 -7.729 6.300 1.00 55.62 83 VAL A O 1
ATOM 615 N N . LYS A 1 84 ? -27.023 -5.854 6.136 1.00 48.97 84 LYS A N 1
ATOM 616 C CA . LYS A 1 84 ? -28.224 -6.411 6.765 1.00 48.97 84 LYS A CA 1
ATOM 617 C C . LYS A 1 84 ? -28.991 -7.238 5.740 1.00 48.97 84 LYS A C 1
ATOM 619 O O . LYS A 1 84 ? -29.791 -6.672 4.994 1.00 48.97 84 LYS A O 1
ATOM 624 N N . LYS A 1 85 ? -28.797 -8.559 5.778 1.00 40.03 85 LYS A N 1
ATOM 625 C CA . LYS A 1 85 ? -29.829 -9.600 6.000 1.00 40.03 85 LYS A CA 1
ATOM 626 C C . LYS A 1 85 ? -29.371 -10.970 5.519 1.00 40.03 85 LYS A C 1
ATOM 628 O O . LYS A 1 85 ? -28.933 -11.066 4.356 1.00 40.03 85 LYS A O 1
#

Radius of gyration: 13.78 Å; Cα contacts (8 Å, |Δi|>4): 131; chains: 1; bounding box: 43×28×34 Å